Protein AF-A0A955BKI4-F1 (afdb_monomer_lite)

Foldseek 3Di:
DDPDDPDVCNVPPPPPPCVPVDDDPDDAQDDDAPDDPCCVPPPDPVLVVVLRVCSRVPDDNVCSPDDDDDDDDPPQADADPVRHGPGHD

pLDDT: mean 87.62, std 8.94, range [44.41, 97.81]

Sequence (89 aa):
MNPNTADWHDLVDSDQADLFDVQTNAVGPTGKLPLSDEMLRDWSSGDLFGMTQNAGMGWKPEDLLGPQYLVLSTQGGVRAPDGTPIALG

Structure (mmCIF, N/CA/C/O backbone):
data_AF-A0A955BKI4-F1
#
_entry.id   AF-A0A955BKI4-F1
#
loop_
_atom_site.group_PDB
_atom_site.id
_atom_site.type_symbol
_atom_site.label_atom_id
_atom_site.label_alt_id
_atom_site.label_comp_id
_atom_site.label_asym_id
_atom_site.label_entity_id
_atom_site.label_seq_id
_atom_site.pdbx_PDB_ins_code
_atom_site.Cartn_x
_atom_site.Cartn_y
_atom_site.Cartn_z
_atom_site.occupancy
_atom_site.B_iso_or_equiv
_atom_site.auth_seq_id
_atom_site.auth_comp_id
_atom_site.auth_asym_id
_atom_site.auth_atom_id
_atom_site.pdbx_PDB_model_num
ATOM 1 N N . MET A 1 1 ? 26.349 4.916 -46.855 1.00 44.41 1 MET A N 1
ATOM 2 C CA . MET A 1 1 ? 26.360 4.162 -45.584 1.00 44.41 1 MET A CA 1
ATOM 3 C C . MET A 1 1 ? 26.224 5.190 -44.478 1.00 44.41 1 MET A C 1
ATOM 5 O O . MET A 1 1 ? 27.075 6.064 -44.413 1.00 44.41 1 MET A O 1
ATOM 9 N N . ASN A 1 2 ? 25.119 5.187 -43.733 1.00 49.72 2 ASN A N 1
ATOM 10 C CA . ASN A 1 2 ? 24.888 6.158 -42.661 1.00 49.72 2 ASN A CA 1
ATOM 11 C C . ASN A 1 2 ? 25.335 5.516 -41.332 1.00 49.72 2 ASN A C 1
ATOM 13 O O . ASN A 1 2 ? 24.784 4.470 -40.997 1.00 49.72 2 ASN A O 1
ATOM 17 N N . PRO A 1 3 ? 26.349 6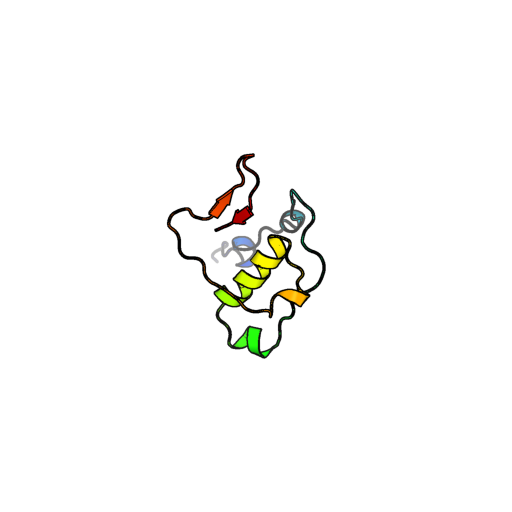.044 -40.624 1.00 62.25 3 PRO A N 1
ATOM 18 C CA . PRO A 1 3 ? 27.030 5.307 -39.558 1.00 62.25 3 PRO A CA 1
ATOM 19 C C . PRO A 1 3 ? 26.429 5.495 -38.156 1.00 62.25 3 PRO A C 1
ATOM 21 O O . PRO A 1 3 ? 27.144 5.295 -37.185 1.00 62.25 3 PRO A O 1
ATOM 24 N N . ASN A 1 4 ? 25.163 5.894 -38.003 1.00 64.62 4 ASN A N 1
ATOM 25 C CA . ASN A 1 4 ? 24.653 6.222 -36.669 1.00 64.62 4 ASN A CA 1
ATOM 26 C C . ASN A 1 4 ? 23.175 5.860 -36.487 1.00 64.62 4 ASN A C 1
ATOM 28 O O . ASN A 1 4 ? 22.293 6.712 -36.565 1.00 64.62 4 ASN A O 1
ATOM 32 N N . THR A 1 5 ? 22.911 4.577 -36.252 1.00 68.75 5 THR A N 1
ATOM 33 C CA . THR A 1 5 ? 21.639 4.137 -35.665 1.00 68.75 5 THR A CA 1
ATOM 34 C C . THR A 1 5 ? 22.018 3.597 -34.298 1.00 68.75 5 THR A C 1
ATOM 36 O O . THR A 1 5 ? 22.596 2.517 -34.233 1.00 68.75 5 THR A O 1
ATOM 39 N N . ALA A 1 6 ? 21.826 4.396 -33.246 1.00 74.06 6 ALA A N 1
ATOM 40 C CA . ALA A 1 6 ? 21.988 3.909 -31.878 1.00 74.06 6 ALA A CA 1
ATOM 41 C C . ALA A 1 6 ? 21.069 2.694 -31.686 1.00 74.06 6 ALA A C 1
ATOM 43 O O . ALA A 1 6 ? 19.932 2.719 -32.177 1.00 74.06 6 ALA A O 1
ATOM 44 N N . ASP A 1 7 ? 21.569 1.634 -31.047 1.00 85.25 7 ASP A N 1
ATOM 45 C CA . ASP A 1 7 ? 20.729 0.491 -30.703 1.00 85.25 7 ASP A CA 1
ATOM 46 C C . ASP A 1 7 ? 19.678 0.946 -29.682 1.00 85.25 7 ASP A C 1
ATOM 48 O O . ASP A 1 7 ? 19.906 1.859 -28.890 1.00 85.25 7 ASP A O 1
ATOM 52 N N . TRP A 1 8 ? 18.488 0.351 -29.717 1.00 85.81 8 TRP A N 1
ATOM 53 C CA . TRP A 1 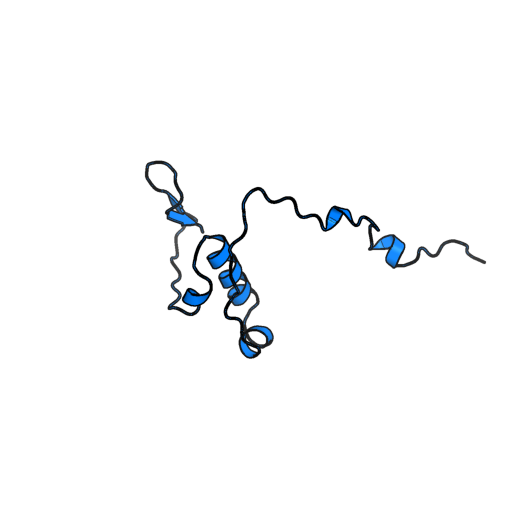8 ? 17.406 0.749 -28.818 1.00 85.81 8 TRP A CA 1
ATOM 54 C C . TRP A 1 8 ? 17.786 0.527 -27.351 1.00 85.81 8 TRP A C 1
ATOM 56 O O . TRP A 1 8 ? 17.433 1.357 -26.518 1.00 85.81 8 TRP A O 1
ATOM 66 N N . HIS A 1 9 ? 18.556 -0.527 -27.055 1.00 84.12 9 HIS A N 1
ATOM 67 C CA . HIS A 1 9 ? 19.091 -0.771 -25.714 1.00 84.12 9 HIS A CA 1
ATOM 68 C C . HIS A 1 9 ? 19.977 0.380 -25.237 1.00 84.12 9 HIS A C 1
ATOM 70 O O . HIS A 1 9 ? 19.748 0.872 -24.139 1.00 84.12 9 HIS A O 1
ATOM 76 N N . ASP A 1 10 ? 20.861 0.907 -26.092 1.00 84.44 10 ASP A N 1
ATOM 77 C CA . ASP A 1 10 ? 21.720 2.056 -25.758 1.00 84.44 10 ASP A CA 1
ATOM 78 C C . ASP A 1 10 ? 20.919 3.330 -25.413 1.00 84.44 10 ASP A C 1
ATOM 80 O O . ASP A 1 10 ? 21.458 4.280 -24.845 1.00 84.44 10 ASP A O 1
ATOM 84 N N . LEU A 1 11 ? 19.642 3.394 -25.812 1.00 85.94 11 LEU A N 1
ATOM 85 C CA . LEU A 1 11 ? 18.759 4.537 -25.569 1.00 85.94 11 LEU A CA 1
ATOM 86 C C . LEU A 1 11 ? 17.866 4.375 -24.335 1.00 85.94 11 LEU A C 1
ATOM 88 O O . LEU A 1 11 ? 17.446 5.389 -23.774 1.00 85.94 11 LEU A O 1
ATOM 92 N N . VAL A 1 12 ? 17.505 3.145 -23.959 1.00 88.56 12 VAL A N 1
ATOM 93 C CA . VAL A 1 12 ? 16.521 2.883 -22.889 1.00 88.56 12 VAL A CA 1
ATOM 94 C C . VAL A 1 12 ? 17.111 2.207 -21.663 1.00 88.56 12 VAL A C 1
ATOM 96 O O . VAL A 1 12 ? 16.500 2.281 -20.597 1.00 88.56 12 VAL A O 1
ATOM 99 N N . ASP A 1 13 ? 18.260 1.558 -21.810 1.00 85.81 13 ASP A N 1
ATOM 100 C CA . ASP A 1 13 ? 18.978 0.932 -20.714 1.00 85.81 13 ASP A CA 1
ATOM 101 C C . ASP A 1 13 ? 20.103 1.854 -20.238 1.00 85.81 13 ASP A C 1
ATOM 103 O O . ASP A 1 13 ? 20.668 2.640 -20.999 1.00 85.81 13 ASP A O 1
ATOM 107 N N . SER A 1 14 ? 20.396 1.800 -18.946 1.00 83.06 14 SER A N 1
ATOM 108 C CA . SER A 1 14 ? 21.483 2.571 -18.347 1.00 83.06 14 SER A CA 1
ATOM 109 C C . SER A 1 14 ? 22.752 1.742 -18.161 1.00 83.06 14 SER A C 1
ATOM 111 O O . SER A 1 14 ? 23.779 2.322 -17.811 1.00 83.06 14 SER A O 1
ATOM 113 N N . ASP A 1 15 ? 22.687 0.411 -18.328 1.00 84.19 15 ASP A N 1
ATOM 114 C CA . ASP A 1 15 ? 23.746 -0.561 -17.989 1.00 84.19 15 ASP A CA 1
ATOM 115 C C . ASP A 1 15 ? 24.283 -0.424 -16.544 1.00 84.19 15 ASP A C 1
ATOM 117 O O . ASP A 1 15 ? 25.323 -0.977 -16.171 1.00 84.19 15 ASP A O 1
ATOM 121 N N . GLN A 1 16 ? 23.561 0.308 -15.695 1.00 87.88 16 GLN A N 1
ATOM 122 C CA . GLN A 1 16 ? 23.934 0.615 -14.321 1.00 87.88 16 GLN A CA 1
ATOM 123 C C . GLN A 1 16 ? 23.247 -0.364 -13.377 1.00 87.88 16 GLN A C 1
ATOM 125 O O . GLN A 1 16 ? 22.140 -0.135 -12.888 1.00 87.88 16 GLN A O 1
ATOM 130 N N . ALA A 1 17 ? 23.922 -1.486 -13.124 1.00 85.19 17 ALA A N 1
ATOM 131 C CA . ALA A 1 17 ? 23.421 -2.536 -12.239 1.00 85.19 17 ALA A CA 1
ATOM 132 C C . ALA A 1 17 ? 23.155 -2.047 -10.799 1.00 85.19 17 ALA A C 1
ATOM 134 O O . ALA A 1 17 ? 22.335 -2.627 -10.091 1.00 85.19 17 ALA A O 1
ATOM 135 N N . ASP A 1 18 ? 23.822 -0.977 -10.369 1.00 88.25 18 ASP A N 1
ATOM 136 C CA . ASP A 1 18 ? 23.643 -0.339 -9.065 1.00 88.25 18 ASP A CA 1
ATOM 137 C C . ASP A 1 18 ? 22.302 0.396 -8.919 1.00 88.25 18 ASP A C 1
ATOM 139 O O . ASP A 1 18 ? 21.835 0.570 -7.796 1.00 88.25 18 ASP A O 1
ATOM 143 N N . LEU A 1 19 ? 21.609 0.736 -10.014 1.00 85.19 19 LEU A N 1
ATOM 144 C CA . LEU A 1 19 ? 20.250 1.299 -9.944 1.00 85.19 19 LEU A CA 1
ATOM 145 C C . LEU A 1 19 ? 19.230 0.340 -9.319 1.00 85.19 19 LEU A C 1
ATOM 147 O O . LEU A 1 19 ? 18.196 0.781 -8.815 1.00 85.19 19 LEU A O 1
ATOM 151 N N . PHE A 1 20 ? 19.504 -0.964 -9.349 1.00 84.81 20 PHE A N 1
ATOM 152 C CA . PHE A 1 20 ? 18.643 -1.974 -8.741 1.00 84.81 20 PHE A CA 1
ATOM 153 C C . PHE A 1 20 ? 18.913 -2.163 -7.239 1.00 84.81 20 PHE A C 1
ATOM 155 O O . PHE A 1 20 ? 18.156 -2.876 -6.576 1.00 84.81 20 PHE A O 1
ATOM 162 N N . ASP A 1 21 ? 19.945 -1.518 -6.679 1.00 88.44 21 ASP A N 1
ATOM 163 C CA . ASP A 1 21 ? 20.235 -1.536 -5.243 1.00 88.44 21 ASP A CA 1
ATOM 164 C C . ASP A 1 21 ? 19.403 -0.477 -4.501 1.00 88.44 21 ASP A C 1
ATOM 166 O O . ASP A 1 21 ? 19.839 0.645 -4.214 1.00 88.44 21 ASP A O 1
ATOM 170 N N . VAL A 1 22 ? 18.147 -0.832 -4.223 1.00 85.44 22 VAL A N 1
ATOM 171 C CA . VAL A 1 22 ? 17.164 0.060 -3.599 1.00 85.44 22 VAL A CA 1
ATOM 172 C C . VAL A 1 22 ? 17.599 0.451 -2.183 1.00 85.44 22 VAL A C 1
ATOM 174 O O . VAL A 1 22 ? 17.522 -0.338 -1.242 1.00 85.44 22 VAL A O 1
ATOM 177 N N . GLN A 1 23 ? 17.964 1.722 -2.007 1.00 88.44 23 GLN A N 1
ATOM 178 C CA . GLN A 1 23 ? 18.295 2.292 -0.701 1.00 88.44 23 GLN A CA 1
ATOM 179 C C . GLN A 1 23 ? 17.020 2.662 0.072 1.00 88.44 23 GLN A C 1
ATOM 181 O O . GLN A 1 23 ? 16.363 3.667 -0.210 1.00 88.44 23 GLN A O 1
ATOM 186 N N . THR A 1 24 ? 16.656 1.857 1.070 1.00 87.69 24 THR A N 1
ATOM 187 C CA . THR A 1 24 ? 15.471 2.090 1.912 1.00 87.69 24 THR A CA 1
ATOM 188 C C . THR A 1 24 ? 15.835 2.729 3.252 1.00 87.69 24 THR A C 1
ATOM 190 O O . THR A 1 24 ? 16.829 2.357 3.867 1.00 87.69 24 THR A O 1
ATOM 193 N N . ASN A 1 25 ? 14.985 3.621 3.769 1.00 88.56 25 ASN A N 1
ATOM 194 C CA . ASN A 1 25 ? 15.167 4.232 5.098 1.00 88.56 25 ASN A CA 1
ATOM 195 C C . ASN A 1 25 ? 14.605 3.382 6.256 1.00 88.56 25 ASN A C 1
ATOM 197 O O . ASN A 1 25 ? 14.765 3.742 7.421 1.00 88.56 25 ASN A O 1
ATOM 201 N N . ALA A 1 26 ? 13.914 2.283 5.950 1.00 84.50 26 ALA A N 1
ATOM 202 C CA . ALA A 1 26 ? 13.297 1.397 6.929 1.00 84.50 26 ALA A CA 1
ATOM 203 C C . ALA A 1 26 ? 13.184 -0.026 6.371 1.00 84.50 26 ALA A C 1
ATOM 205 O O . ALA A 1 26 ? 13.160 -0.223 5.156 1.00 84.50 26 ALA A O 1
ATOM 206 N N . VAL A 1 27 ? 13.082 -1.009 7.268 1.00 86.38 27 VAL A N 1
ATOM 207 C CA . VAL A 1 27 ? 12.805 -2.401 6.894 1.00 86.38 27 VAL A CA 1
ATOM 208 C C . VAL A 1 27 ? 11.398 -2.485 6.301 1.00 86.38 27 VAL A C 1
ATOM 210 O O . VAL A 1 27 ? 10.455 -1.924 6.857 1.00 86.38 27 VAL A O 1
ATOM 213 N N . GLY A 1 28 ? 11.261 -3.181 5.174 1.00 84.56 28 GLY A N 1
ATOM 214 C CA . GLY A 1 28 ? 9.965 -3.402 4.537 1.00 84.56 28 GLY A CA 1
ATOM 215 C C . GLY A 1 28 ? 9.058 -4.363 5.321 1.00 84.56 28 GLY A C 1
ATOM 216 O O . GLY A 1 28 ? 9.530 -5.103 6.190 1.00 84.56 28 GLY A O 1
ATOM 217 N N . PRO A 1 29 ? 7.752 -4.390 5.003 1.00 87.19 29 PRO A N 1
ATOM 218 C CA . PRO A 1 29 ? 6.833 -5.361 5.580 1.00 87.19 29 PRO A CA 1
ATOM 219 C C . PRO A 1 29 ? 7.260 -6.790 5.219 1.00 87.19 29 PRO A C 1
ATOM 221 O O . PRO A 1 29 ? 7.690 -7.070 4.099 1.00 87.19 29 PRO A O 1
ATOM 224 N N . THR A 1 30 ? 7.145 -7.704 6.178 1.00 89.31 30 THR A N 1
ATOM 225 C CA . THR A 1 30 ? 7.436 -9.127 5.977 1.00 89.31 30 THR A CA 1
ATOM 226 C C . THR A 1 30 ? 6.175 -9.888 5.563 1.00 89.31 30 THR A C 1
ATOM 228 O O . THR A 1 30 ? 5.053 -9.430 5.770 1.00 89.31 30 THR A O 1
ATOM 231 N N . GLY A 1 31 ? 6.351 -11.075 4.977 1.00 90.94 31 GLY A N 1
ATOM 232 C CA . GLY A 1 31 ? 5.244 -11.936 4.553 1.00 90.94 31 GLY A CA 1
ATOM 233 C C . GLY A 1 31 ? 4.920 -11.824 3.064 1.00 90.94 31 GLY A C 1
ATOM 234 O O . GLY A 1 31 ? 5.768 -11.449 2.254 1.00 90.94 31 GLY A O 1
ATOM 235 N N . LYS A 1 32 ? 3.705 -12.235 2.689 1.00 92.94 32 LYS A N 1
ATOM 236 C CA . LYS A 1 32 ? 3.216 -12.223 1.305 1.00 92.94 32 LYS A CA 1
ATOM 237 C C . LYS A 1 32 ? 1.773 -11.754 1.283 1.00 92.94 32 LYS A C 1
ATOM 239 O O . LYS A 1 32 ? 0.973 -12.222 2.087 1.00 92.94 32 LYS A O 1
ATOM 244 N N . LEU A 1 33 ? 1.447 -10.876 0.340 1.00 93.94 33 LEU A N 1
ATOM 245 C CA . LEU A 1 33 ? 0.058 -10.513 0.095 1.00 93.94 33 LEU A CA 1
ATOM 246 C C . LEU A 1 33 ? -0.742 -11.756 -0.330 1.00 93.94 33 LEU A C 1
ATOM 248 O O . LEU A 1 33 ? -0.225 -12.571 -1.102 1.00 93.94 33 LEU A O 1
ATOM 252 N N . PRO A 1 34 ? -1.994 -11.902 0.130 1.00 93.75 34 PRO A N 1
ATOM 253 C CA . PRO A 1 34 ? -2.852 -13.040 -0.187 1.00 93.75 34 PRO A CA 1
ATOM 254 C C . PRO A 1 34 ? -3.490 -12.882 -1.579 1.00 93.75 34 PRO A C 1
ATOM 256 O O . PRO A 1 34 ? -4.707 -12.904 -1.723 1.00 93.75 34 PRO A O 1
ATOM 259 N N . LEU A 1 35 ? -2.663 -12.666 -2.606 1.00 94.06 35 LEU A N 1
ATOM 260 C CA . LEU A 1 35 ? -3.109 -12.459 -3.984 1.00 94.06 35 LEU A CA 1
ATOM 261 C C . LEU A 1 35 ? -3.521 -13.791 -4.624 1.00 94.06 35 LEU A C 1
ATOM 263 O O . LEU A 1 35 ? -2.792 -14.781 -4.526 1.00 94.06 35 LEU A O 1
ATOM 267 N N . SER A 1 36 ? -4.659 -13.800 -5.318 1.00 94.94 36 SER A N 1
ATOM 268 C CA . SER A 1 36 ? -5.110 -14.914 -6.159 1.00 94.94 36 SER A CA 1
ATOM 269 C C . SER A 1 36 ? -4.957 -14.589 -7.651 1.00 94.94 36 SER A C 1
ATOM 271 O O . SER A 1 36 ? -4.793 -13.432 -8.033 1.00 94.94 36 SER A O 1
ATOM 273 N N . ASP A 1 37 ? -5.027 -15.612 -8.509 1.00 97.75 37 ASP A N 1
ATOM 274 C CA . ASP A 1 37 ? -5.008 -15.439 -9.972 1.00 97.75 37 ASP A CA 1
ATOM 275 C C . ASP A 1 37 ? -6.152 -14.541 -10.473 1.00 97.75 37 ASP A C 1
ATOM 277 O O . ASP A 1 37 ? -5.934 -13.659 -11.299 1.00 97.75 37 ASP A O 1
ATOM 281 N N . GLU A 1 38 ? -7.352 -14.730 -9.919 1.00 97.62 38 GLU A N 1
ATOM 282 C CA . GLU A 1 38 ? -8.549 -13.943 -10.234 1.00 97.62 38 GLU A CA 1
ATOM 283 C C . GLU A 1 38 ? -8.353 -12.466 -9.871 1.00 97.62 38 GLU A C 1
ATOM 285 O O . GLU A 1 38 ? -8.583 -11.588 -10.699 1.00 97.62 38 GLU A O 1
ATOM 290 N N . MET A 1 39 ? -7.823 -12.182 -8.674 1.00 96.00 39 MET A N 1
ATOM 291 C CA . MET A 1 39 ? -7.518 -10.807 -8.259 1.00 96.00 39 MET A CA 1
ATOM 292 C C . MET A 1 39 ? -6.565 -10.131 -9.245 1.00 96.00 39 MET A C 1
ATOM 294 O O . MET A 1 39 ? -6.760 -8.980 -9.614 1.00 96.00 39 MET A O 1
ATOM 298 N N . LEU A 1 40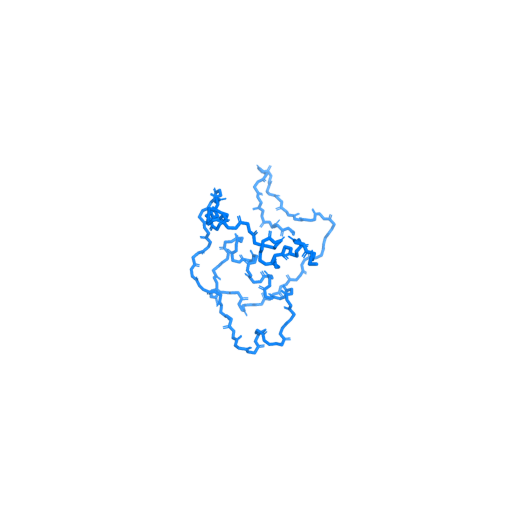 ? -5.539 -10.847 -9.703 1.00 95.94 40 LEU A N 1
ATOM 299 C CA . LEU A 1 40 ? -4.548 -10.291 -10.622 1.00 95.94 40 LEU A CA 1
ATOM 300 C C . LEU A 1 40 ? -5.097 -10.027 -12.031 1.00 95.94 40 LEU A C 1
ATOM 302 O O . LEU A 1 40 ? -4.562 -9.159 -12.721 1.00 95.94 40 LEU A O 1
ATOM 306 N N . ARG A 1 41 ? -6.120 -10.765 -12.480 1.00 97.62 41 ARG A N 1
ATOM 307 C CA . ARG A 1 41 ? -6.738 -10.565 -13.803 1.00 97.62 41 ARG A CA 1
ATOM 308 C C . ARG A 1 41 ? -7.837 -9.518 -13.793 1.00 97.62 41 ARG A C 1
ATOM 310 O O . ARG A 1 41 ? -7.926 -8.746 -14.746 1.00 97.62 41 ARG A O 1
ATOM 317 N N . ASP A 1 42 ? -8.657 -9.524 -12.749 1.00 97.81 42 ASP A N 1
ATOM 318 C CA . ASP A 1 42 ? -9.980 -8.908 -12.804 1.00 97.81 42 ASP A CA 1
ATOM 319 C C . ASP A 1 42 ? -10.126 -7.704 -11.871 1.00 97.81 42 ASP A C 1
ATOM 321 O O . ASP A 1 42 ? -11.016 -6.875 -12.078 1.00 97.81 42 ASP A O 1
ATOM 325 N N . TRP A 1 43 ? -9.277 -7.574 -10.846 1.00 95.88 43 TRP A N 1
ATOM 326 C CA . TRP A 1 43 ? -9.361 -6.429 -9.941 1.00 95.88 43 TRP A CA 1
ATOM 327 C C . TRP A 1 43 ? -8.735 -5.184 -10.547 1.00 95.88 43 TRP A C 1
ATOM 329 O O . TRP A 1 43 ? -7.821 -5.233 -11.376 1.00 95.88 43 TRP A O 1
ATOM 339 N N . SER A 1 44 ? -9.213 -4.030 -10.083 1.00 95.50 44 SER A N 1
ATOM 340 C CA . SER A 1 44 ? -8.584 -2.777 -10.455 1.00 95.50 44 SER A CA 1
ATOM 341 C C . SER A 1 44 ? -7.186 -2.700 -9.839 1.00 95.50 44 SER A C 1
ATOM 343 O O . SER A 1 44 ? -6.927 -3.192 -8.737 1.00 95.50 44 SER A O 1
ATOM 345 N N . SER A 1 45 ? -6.268 -2.016 -10.522 1.00 94.88 45 SER A N 1
ATOM 346 C CA . SER A 1 45 ? -4.923 -1.788 -9.985 1.00 94.88 45 SER A CA 1
ATOM 347 C C . SER A 1 45 ? -4.953 -1.046 -8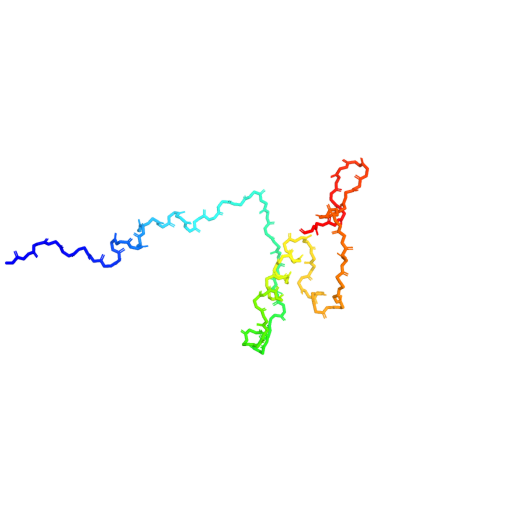.645 1.00 94.88 45 SER A C 1
ATOM 349 O O . SER A 1 45 ? -4.052 -1.229 -7.832 1.00 94.88 45 SER A O 1
ATOM 351 N N . GLY A 1 46 ? -5.979 -0.219 -8.407 1.00 92.38 46 GLY A N 1
ATOM 352 C CA . GLY A 1 46 ? -6.167 0.505 -7.152 1.00 92.38 46 GLY A CA 1
ATOM 353 C C . GLY A 1 46 ? -6.423 -0.424 -5.969 1.00 92.38 46 GLY A C 1
ATOM 354 O O . GLY A 1 46 ? -5.870 -0.190 -4.899 1.00 92.38 46 GLY A O 1
ATOM 355 N N . ASP A 1 47 ? -7.171 -1.509 -6.173 1.00 91.94 47 ASP A N 1
ATOM 356 C CA . ASP A 1 47 ? -7.441 -2.489 -5.115 1.00 91.94 47 ASP A CA 1
ATOM 357 C C . ASP A 1 47 ? -6.152 -3.229 -4.720 1.00 91.94 47 ASP A C 1
ATOM 359 O O . ASP A 1 47 ? -5.814 -3.342 -3.540 1.00 91.94 47 ASP A O 1
ATOM 363 N N . LEU A 1 48 ? -5.369 -3.659 -5.717 1.00 93.94 48 LEU A N 1
ATOM 364 C CA . LEU A 1 48 ? -4.091 -4.343 -5.496 1.00 93.94 48 LEU A CA 1
ATOM 365 C C . LEU A 1 48 ? -3.053 -3.412 -4.853 1.00 93.94 48 LEU A C 1
ATOM 367 O O . LEU A 1 48 ? -2.356 -3.800 -3.912 1.00 93.94 48 LEU A O 1
ATOM 371 N N . PHE A 1 49 ? -2.964 -2.168 -5.330 1.00 92.12 49 PHE A N 1
ATOM 372 C CA . PHE A 1 49 ? -2.072 -1.167 -4.753 1.00 92.12 49 PHE A CA 1
ATOM 373 C C . PHE A 1 49 ? -2.480 -0.815 -3.320 1.00 92.12 49 PHE A C 1
ATOM 375 O O . PHE A 1 49 ? -1.617 -0.762 -2.444 1.00 92.12 49 PHE A O 1
ATOM 382 N N . GLY A 1 50 ? -3.778 -0.671 -3.047 1.00 91.50 50 GLY A N 1
ATOM 383 C CA . GLY A 1 50 ? -4.298 -0.454 -1.699 1.00 91.50 50 GLY A CA 1
ATOM 384 C C . GLY A 1 50 ? -3.845 -1.544 -0.726 1.00 91.50 50 GLY A C 1
ATOM 385 O O . GLY A 1 50 ? -3.364 -1.235 0.362 1.00 91.50 50 GLY A O 1
ATOM 386 N N . MET A 1 51 ? -3.866 -2.819 -1.135 1.00 93.00 51 MET A N 1
ATOM 387 C CA . MET A 1 51 ? -3.320 -3.909 -0.313 1.00 93.00 51 MET A CA 1
ATOM 388 C C . MET A 1 51 ? -1.820 -3.744 -0.024 1.00 93.00 51 MET A C 1
ATOM 390 O O . MET A 1 51 ? -1.389 -3.926 1.116 1.00 93.00 51 MET A O 1
ATOM 394 N N . THR A 1 52 ? -1.017 -3.384 -1.033 1.00 91.50 52 THR A N 1
ATOM 395 C CA . THR A 1 52 ? 0.426 -3.141 -0.840 1.00 91.50 52 THR A CA 1
ATOM 396 C C . THR A 1 52 ? 0.681 -1.970 0.112 1.00 91.50 52 THR A C 1
ATOM 398 O O . THR A 1 52 ? 1.543 -2.067 0.987 1.00 91.50 52 THR A O 1
ATOM 401 N N . GLN A 1 53 ? -0.106 -0.897 -0.002 1.00 90.75 53 GLN A N 1
ATOM 402 C CA . GLN A 1 53 ? -0.012 0.279 0.856 1.00 90.75 53 GLN A CA 1
ATOM 403 C C . GLN A 1 53 ? -0.390 -0.066 2.299 1.00 90.75 53 GLN A C 1
ATOM 405 O O . GLN A 1 53 ? 0.362 0.265 3.212 1.00 90.75 53 GLN A O 1
ATOM 410 N N . ASN A 1 54 ? -1.482 -0.807 2.507 1.00 90.50 54 ASN A N 1
ATOM 411 C CA . ASN A 1 54 ? -1.908 -1.253 3.834 1.00 90.50 54 ASN A CA 1
ATOM 412 C C . ASN A 1 54 ? -0.819 -2.088 4.528 1.00 90.50 54 ASN A C 1
ATOM 414 O O . ASN A 1 54 ? -0.503 -1.841 5.695 1.00 90.50 54 ASN A O 1
ATOM 418 N N . ALA A 1 55 ? -0.187 -3.024 3.807 1.00 92.25 55 ALA A N 1
ATOM 419 C CA . ALA A 1 55 ? 0.957 -3.778 4.328 1.00 92.25 55 ALA A CA 1
ATOM 420 C C . ALA A 1 55 ? 2.141 -2.857 4.673 1.00 92.25 55 ALA A C 1
ATOM 422 O O . ALA A 1 55 ? 2.727 -2.976 5.748 1.00 92.25 55 ALA A O 1
ATOM 423 N N . GLY A 1 56 ? 2.465 -1.896 3.800 1.00 87.75 56 GLY A N 1
ATOM 424 C CA . GLY A 1 56 ? 3.501 -0.884 4.047 1.00 87.75 56 GLY A CA 1
ATOM 425 C C . GLY A 1 56 ? 3.213 0.019 5.253 1.00 87.75 56 GLY A C 1
ATOM 426 O O . GLY A 1 56 ? 4.139 0.489 5.907 1.00 87.75 56 GLY A O 1
ATOM 427 N N . MET A 1 57 ? 1.938 0.208 5.594 1.00 86.88 57 MET A N 1
ATOM 428 C CA . MET A 1 57 ? 1.484 0.918 6.793 1.00 86.88 57 MET A CA 1
ATOM 429 C C . MET A 1 57 ? 1.508 0.050 8.064 1.00 86.88 57 MET A C 1
ATOM 431 O O . MET A 1 57 ? 1.153 0.535 9.137 1.00 86.88 57 MET A O 1
ATOM 435 N N . GLY A 1 58 ? 1.941 -1.211 7.966 1.00 87.25 58 GLY A N 1
ATOM 436 C CA . GLY A 1 58 ? 2.156 -2.107 9.104 1.00 87.25 58 GLY A CA 1
ATOM 437 C C . GLY A 1 58 ? 1.034 -3.112 9.365 1.00 87.25 58 GLY A C 1
ATOM 438 O O . GLY A 1 58 ? 1.080 -3.814 10.376 1.00 87.25 58 GLY A O 1
ATOM 439 N N . TRP A 1 59 ? 0.037 -3.212 8.481 1.00 89.81 59 TRP A N 1
ATOM 440 C CA . TRP A 1 59 ? -0.975 -4.264 8.582 1.00 89.81 59 TRP A CA 1
ATOM 441 C C . TRP A 1 59 ? -0.391 -5.627 8.208 1.00 89.81 59 TRP A C 1
ATOM 443 O O . TRP A 1 59 ? 0.442 -5.740 7.307 1.00 89.81 59 TRP A O 1
ATOM 453 N N . LYS A 1 60 ? -0.855 -6.681 8.884 1.00 91.62 60 LYS A N 1
ATOM 454 C CA . LYS A 1 60 ? -0.452 -8.051 8.561 1.00 91.62 60 LYS A CA 1
ATOM 455 C C . LYS A 1 60 ? -1.044 -8.464 7.213 1.00 91.62 60 LYS A C 1
ATOM 457 O O . LYS A 1 60 ? -2.259 -8.332 7.047 1.00 91.62 60 LYS A O 1
ATOM 462 N N . PRO A 1 61 ? -0.241 -8.983 6.267 1.00 92.88 61 PRO A N 1
ATOM 463 C CA . PRO A 1 61 ? -0.735 -9.361 4.947 1.00 92.88 61 PRO A CA 1
ATOM 464 C C . PRO A 1 61 ? -1.929 -10.324 4.972 1.00 92.88 61 PRO A C 1
ATOM 466 O O . PRO A 1 61 ? -2.858 -10.165 4.185 1.00 92.88 61 PRO A O 1
ATOM 469 N N . GLU A 1 62 ? -1.935 -11.288 5.892 1.00 90.25 62 GLU A N 1
ATOM 470 C CA . GLU A 1 62 ? -3.007 -12.275 6.053 1.00 90.25 62 GLU A CA 1
ATOM 471 C C . GLU A 1 62 ? -4.367 -11.675 6.452 1.00 90.25 62 GLU A C 1
ATOM 473 O O . GLU A 1 62 ? -5.401 -12.274 6.158 1.00 90.25 62 GLU A O 1
ATOM 478 N N . ASP A 1 63 ? -4.382 -10.479 7.046 1.00 91.56 63 ASP A N 1
ATOM 479 C CA . ASP A 1 63 ? -5.601 -9.819 7.525 1.00 91.56 63 ASP A CA 1
ATOM 480 C C . ASP A 1 63 ? -6.226 -8.889 6.461 1.00 91.56 63 ASP A C 1
ATOM 482 O O . ASP A 1 63 ? -7.330 -8.371 6.644 1.00 91.56 63 ASP A O 1
ATOM 486 N N . LEU A 1 64 ? -5.556 -8.680 5.320 1.00 92.25 64 LEU A N 1
ATOM 487 C CA . LEU A 1 64 ? -5.942 -7.671 4.320 1.00 92.25 64 LEU A CA 1
ATOM 488 C C . LEU A 1 64 ? -7.194 -8.011 3.504 1.00 92.25 64 LEU A C 1
ATOM 490 O O . LEU A 1 64 ? -7.749 -7.126 2.861 1.00 92.25 64 LEU A O 1
ATOM 494 N N . LEU A 1 65 ? -7.661 -9.261 3.538 1.00 92.38 65 LEU A N 1
ATOM 495 C CA . LEU A 1 65 ? -8.936 -9.664 2.925 1.00 92.38 65 LEU A CA 1
ATOM 496 C C . LEU A 1 65 ? -10.138 -9.437 3.855 1.00 92.38 65 LEU A C 1
ATOM 498 O O . LEU A 1 65 ? -11.269 -9.780 3.509 1.00 92.38 65 LEU A O 1
ATOM 502 N N . GLY A 1 66 ? -9.901 -8.881 5.045 1.00 90.88 66 GLY A N 1
ATOM 503 C CA . GLY A 1 66 ? -10.957 -8.474 5.956 1.00 90.88 66 GLY A CA 1
ATOM 504 C C . GLY A 1 66 ? -11.818 -7.328 5.403 1.00 90.88 66 GLY A C 1
ATOM 505 O O . GLY A 1 66 ? -11.521 -6.756 4.349 1.00 90.88 66 GLY A O 1
ATOM 506 N N . PRO A 1 67 ? -12.895 -6.965 6.120 1.00 91.56 67 PRO A N 1
ATOM 507 C CA . PRO A 1 67 ? -13.782 -5.877 5.724 1.00 91.56 67 PRO A CA 1
ATOM 508 C C . PRO A 1 67 ? -13.029 -4.560 5.496 1.00 91.56 67 PRO A C 1
ATOM 510 O O . PRO A 1 67 ? -12.257 -4.124 6.348 1.00 91.56 67 PRO A O 1
ATOM 513 N N . GLN A 1 68 ? -13.297 -3.915 4.361 1.00 87.44 68 GLN A N 1
ATOM 514 C CA . GLN A 1 68 ? -12.696 -2.637 3.976 1.00 87.44 68 GLN A CA 1
ATOM 515 C C . GLN A 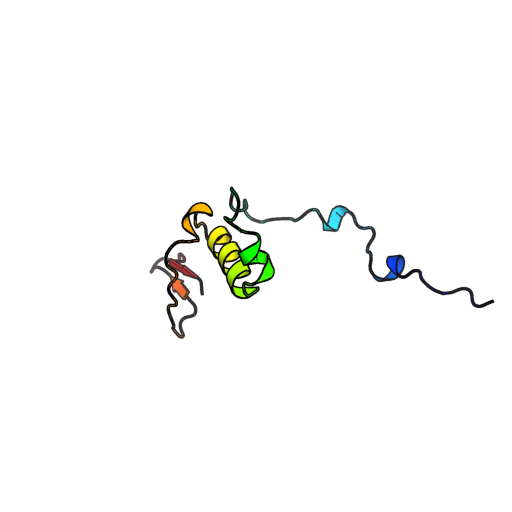1 68 ? -13.707 -1.503 4.170 1.00 87.44 68 GLN A C 1
ATOM 517 O O . GLN A 1 68 ? -14.881 -1.641 3.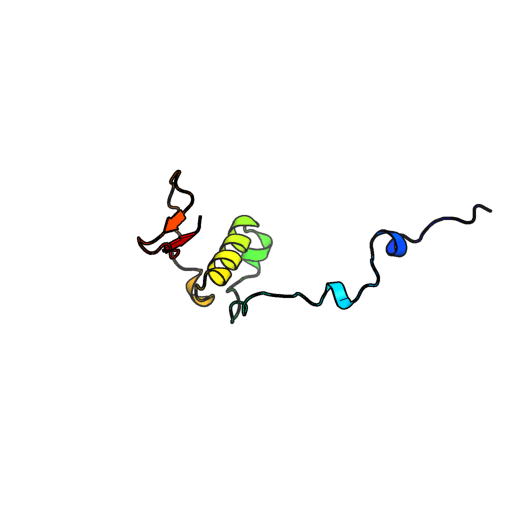821 1.00 87.44 68 GLN A O 1
ATOM 522 N N . TYR A 1 69 ? -13.252 -0.369 4.702 1.00 87.00 69 TYR A N 1
ATOM 523 C CA . TYR A 1 69 ? -14.091 0.803 4.955 1.00 87.00 69 TYR A CA 1
ATOM 524 C C . TYR A 1 69 ? -13.419 2.067 4.423 1.00 87.00 69 TYR A C 1
ATOM 526 O O . TYR A 1 69 ? -12.228 2.277 4.637 1.00 87.00 69 TYR A O 1
ATOM 534 N N . LEU A 1 70 ? -14.200 2.937 3.780 1.00 85.56 70 LEU A N 1
ATOM 535 C CA . LEU A 1 70 ? -13.743 4.243 3.311 1.00 85.56 70 LEU A CA 1
ATOM 536 C C . LEU A 1 70 ? -14.185 5.333 4.288 1.00 85.56 70 LEU A C 1
ATOM 538 O O . LEU A 1 70 ? -15.381 5.539 4.503 1.00 85.56 70 LEU A O 1
ATOM 542 N N . VAL A 1 71 ? -13.219 6.063 4.841 1.00 85.56 71 VAL A N 1
ATOM 543 C CA . VAL A 1 71 ? -13.476 7.255 5.655 1.00 85.56 71 VAL A CA 1
ATOM 544 C C . VAL A 1 71 ? -13.246 8.493 4.794 1.00 85.56 71 VAL A C 1
ATOM 546 O O . VAL A 1 71 ? -12.117 8.795 4.419 1.00 85.56 71 VAL A O 1
ATOM 549 N N . LEU A 1 72 ? -14.319 9.223 4.483 1.00 88.44 72 LEU A N 1
ATOM 550 C CA . LEU A 1 72 ? -14.253 10.450 3.687 1.00 88.44 72 LEU A CA 1
ATOM 551 C C . LEU A 1 72 ? -14.145 11.681 4.588 1.00 88.44 72 LEU A C 1
ATOM 553 O O . LEU A 1 72 ? -15.012 11.940 5.421 1.00 88.44 72 LEU A O 1
ATOM 557 N N . SER A 1 73 ? -13.079 12.453 4.399 1.00 85.44 73 SER A N 1
ATOM 558 C CA . SER A 1 73 ? -12.792 13.678 5.144 1.00 85.44 73 SER A CA 1
ATOM 559 C C . SER A 1 73 ? -11.939 14.622 4.299 1.00 85.44 73 SER A C 1
ATOM 561 O O . SER A 1 73 ? -11.232 14.191 3.392 1.00 85.44 73 SER A O 1
ATOM 563 N N . THR A 1 74 ? -11.956 15.913 4.625 1.00 90.75 74 THR A N 1
ATOM 564 C CA . THR A 1 74 ? -11.046 16.905 4.034 1.00 90.75 74 THR A CA 1
ATOM 565 C C . THR A 1 74 ? -9.691 16.970 4.744 1.00 90.75 74 THR A C 1
ATOM 567 O O . THR A 1 74 ? -8.821 17.716 4.310 1.00 90.75 74 THR A O 1
ATOM 570 N N . GLN A 1 75 ? -9.506 16.244 5.855 1.00 88.00 75 GLN A N 1
ATOM 571 C CA . GLN A 1 75 ? -8.283 16.307 6.667 1.00 88.00 75 GLN A CA 1
ATOM 572 C C . GLN A 1 75 ? -7.094 15.530 6.078 1.00 88.00 75 GLN A C 1
ATOM 574 O O . GLN A 1 75 ? -5.962 15.809 6.459 1.00 88.00 75 GLN A O 1
ATOM 579 N N . GLY A 1 76 ? -7.323 14.576 5.167 1.00 85.31 76 GLY A N 1
ATOM 580 C CA . GLY A 1 76 ? -6.246 13.795 4.536 1.00 85.31 76 GLY A CA 1
ATOM 581 C C . GLY A 1 76 ? -5.457 12.891 5.497 1.00 85.31 76 GLY A C 1
ATOM 582 O O . GLY A 1 76 ? -4.311 12.553 5.220 1.00 85.31 76 GLY A O 1
ATOM 583 N N . GLY A 1 77 ? -6.037 12.550 6.651 1.00 88.75 77 GLY A N 1
ATOM 584 C CA . GLY A 1 77 ? -5.412 11.735 7.694 1.00 88.75 77 GLY A CA 1
ATOM 585 C C . GLY A 1 77 ? -5.724 12.247 9.100 1.00 88.75 77 GLY A C 1
ATOM 586 O O . GLY A 1 77 ? -6.351 13.291 9.280 1.00 88.75 77 GLY A O 1
ATOM 587 N N . VAL A 1 78 ? -5.284 11.500 10.111 1.00 90.44 78 VAL A N 1
ATOM 588 C CA . VAL A 1 78 ? -5.466 11.820 11.531 1.00 90.44 78 VAL A CA 1
ATOM 589 C C . VAL A 1 78 ? -4.141 11.636 12.260 1.00 90.44 78 VAL A C 1
ATOM 591 O O . VAL A 1 78 ? -3.469 10.614 12.107 1.00 90.44 78 VAL A O 1
ATOM 594 N N . ARG A 1 79 ? -3.778 12.617 13.089 1.00 91.81 79 ARG A N 1
ATOM 595 C CA . ARG A 1 79 ? -2.629 12.554 13.999 1.00 91.81 79 ARG A CA 1
ATOM 596 C C . ARG A 1 79 ? -3.092 12.631 15.447 1.00 91.81 79 ARG A C 1
ATOM 598 O O . ARG A 1 79 ? -4.085 13.290 15.750 1.00 91.81 79 ARG A O 1
ATOM 605 N N . ALA A 1 80 ? -2.356 11.972 16.328 1.00 94.50 80 ALA A N 1
ATOM 606 C CA . ALA A 1 80 ? -2.505 12.121 17.765 1.00 94.50 80 ALA A CA 1
ATOM 607 C C . ALA A 1 80 ? -2.040 13.521 18.223 1.00 94.50 80 ALA A C 1
ATOM 609 O O . ALA A 1 80 ? -1.345 14.217 17.475 1.00 94.50 80 ALA A O 1
ATOM 610 N N . PRO A 1 81 ? -2.374 13.947 19.458 1.00 96.19 81 PRO A N 1
ATOM 611 C CA . PRO A 1 81 ? -1.928 15.234 20.000 1.00 96.19 81 PRO A CA 1
ATOM 612 C C . PRO A 1 81 ? -0.403 15.425 20.037 1.00 96.19 81 PRO A C 1
ATOM 614 O O . PRO A 1 81 ? 0.066 16.558 19.998 1.00 96.19 81 PRO A O 1
ATOM 617 N N . ASP A 1 82 ? 0.368 14.335 20.096 1.00 96.50 82 ASP A N 1
ATOM 618 C CA . ASP A 1 82 ? 1.838 14.341 20.044 1.00 96.50 82 ASP A CA 1
ATOM 619 C C . ASP A 1 82 ? 2.407 14.377 18.609 1.00 96.50 82 ASP A C 1
ATOM 621 O O . ASP A 1 82 ? 3.621 14.393 18.414 1.00 96.50 82 ASP A O 1
ATOM 625 N N . GLY A 1 83 ? 1.537 14.401 17.595 1.00 91.50 83 GLY A N 1
ATOM 626 C CA . GLY A 1 83 ? 1.891 14.442 16.179 1.00 91.50 83 GLY A CA 1
ATOM 627 C C . GLY A 1 83 ? 2.091 13.074 15.521 1.00 91.50 83 GLY A C 1
ATOM 628 O O . GLY A 1 83 ? 2.245 13.025 14.293 1.00 91.50 83 GLY A O 1
ATOM 629 N N . THR A 1 84 ? 2.052 11.970 16.272 1.00 91.31 84 THR A N 1
ATOM 630 C CA . THR A 1 84 ? 2.163 10.617 15.702 1.00 91.31 84 THR A CA 1
ATOM 631 C C . THR A 1 84 ? 0.971 10.292 14.788 1.00 91.31 84 THR A C 1
ATOM 633 O O . THR A 1 84 ? -0.149 10.748 15.039 1.00 91.31 84 THR A O 1
ATOM 636 N N . PRO A 1 85 ? 1.176 9.564 13.674 1.00 86.50 85 PRO A N 1
ATOM 637 C CA . PRO A 1 85 ? 0.088 9.226 12.762 1.00 86.50 85 PRO A CA 1
ATOM 638 C C . PRO A 1 85 ? -0.836 8.157 13.367 1.00 86.50 85 PRO A C 1
ATOM 640 O O . PRO A 1 85 ? -0.367 7.114 13.809 1.00 86.50 85 PRO A O 1
ATOM 643 N N . ILE A 1 86 ? -2.148 8.410 13.346 1.00 87.94 86 ILE A N 1
ATOM 644 C CA . ILE A 1 86 ? -3.196 7.431 13.697 1.00 87.94 86 ILE A CA 1
ATOM 645 C C . ILE A 1 86 ? -3.782 6.813 12.425 1.00 87.94 86 ILE A C 1
ATOM 647 O O . ILE A 1 86 ? -3.964 5.603 12.345 1.00 87.94 86 ILE A O 1
ATOM 651 N N . ALA A 1 87 ? -4.073 7.649 11.428 1.00 83.75 87 ALA A N 1
ATOM 652 C CA . ALA A 1 87 ? -4.542 7.229 10.115 1.00 83.75 87 ALA A CA 1
ATOM 653 C C . ALA A 1 87 ? -3.842 8.077 9.054 1.00 83.75 87 ALA A C 1
ATOM 655 O O . ALA A 1 87 ? -3.821 9.305 9.154 1.00 83.75 87 ALA A O 1
ATOM 656 N N . LEU A 1 88 ? -3.258 7.426 8.055 1.00 77.88 88 LEU A N 1
ATOM 657 C CA . LEU A 1 88 ? -2.705 8.103 6.886 1.00 77.88 88 LEU A CA 1
ATOM 658 C C . LEU A 1 88 ? -3.793 8.129 5.806 1.00 77.88 88 LEU A C 1
ATOM 660 O O . LEU A 1 88 ? -4.554 7.167 5.699 1.00 77.88 88 LEU A O 1
ATOM 664 N N . GLY A 1 89 ? -3.918 9.256 5.104 1.00 70.50 89 GLY A N 1
ATOM 665 C CA . GLY A 1 89 ? -4.795 9.397 3.939 1.00 70.50 89 GLY A CA 1
ATOM 666 C C . GLY A 1 89 ? -4.104 9.013 2.642 1.00 70.50 89 GLY A C 1
ATOM 667 O O . GLY A 1 89 ? -2.851 8.956 2.634 1.00 70.50 89 GLY A O 1
#

Secondary structure (DSSP, 8-state):
-------HHHHH----GGGGS---SSPPPPS-----HHHHHHS-HHHHHHHHHHHHTT--GGGTTS-------SSSEEE-TTS-EEEE-

Radius of gyration: 20.65 Å; chains: 1; bounding box: 41×32×66 Å